Protein AF-A0A820LC88-F1 (afdb_monomer_lite)

Secondary structure (DSSP, 8-state):
-GGGGGS--SSHHHHHHHHHHHHHHHHHHHHHHHHHHHHHHTT-S--S-TTS-GGG-EEEETTEEEEE----TTTTGGGTTHHHHHHHHHHHHHHHHHHHHH--TT-----EEEEEETTEEEEEEEPPPP-

InterPro domains:
  IPR025697 CLU domain [PF13236] (1-130)
  IPR025697 CLU domain [PS51823] (1-131)
  IPR027523 CLU domain containing protein [PTHR12601] (1-130)

Radius of gyration: 16.77 Å; chains: 1; bounding box: 42×33×44 Å

Organism: NCBI:txid433720

Structure (mmCIF, N/CA/C/O backbone):
data_AF-A0A820LC88-F1
#
_entry.id   AF-A0A820LC88-F1
#
loop_
_atom_site.group_PDB
_atom_site.id
_atom_site.type_symbol
_atom_site.label_atom_id
_atom_site.label_alt_id
_atom_site.label_comp_id
_atom_site.label_asym_id
_atom_site.label_entity_id
_atom_site.label_seq_id
_atom_site.pdbx_PDB_ins_code
_atom_site.Cartn_x
_atom_site.Cartn_y
_atom_site.Cartn_z
_atom_site.occupancy
_atom_site.B_iso_or_equiv
_atom_site.auth_seq_id
_atom_site.auth_comp_id
_atom_site.auth_asym_id
_atom_site.auth_atom_id
_atom_site.pdbx_PDB_model_num
ATOM 1 N N . LEU A 1 1 ? -6.381 6.456 9.308 1.00 65.62 1 LEU A N 1
ATOM 2 C CA . LEU A 1 1 ? -6.094 5.066 9.740 1.00 65.62 1 LEU A CA 1
ATOM 3 C C . LEU A 1 1 ? -5.813 4.984 11.239 1.00 65.62 1 LEU A C 1
ATOM 5 O O . LEU A 1 1 ? -6.615 4.397 11.947 1.00 65.62 1 LEU A O 1
ATOM 9 N N . GLN A 1 2 ? -4.759 5.624 11.751 1.00 73.44 2 GLN A N 1
ATOM 10 C CA . GLN A 1 2 ? -4.336 5.439 13.150 1.00 73.44 2 GLN A CA 1
ATOM 11 C C . GLN A 1 2 ? -5.304 5.989 14.216 1.00 73.44 2 GLN A C 1
ATOM 13 O O . GLN A 1 2 ? -5.515 5.326 15.221 1.00 73.44 2 GLN A O 1
ATOM 18 N N . ILE A 1 3 ? -6.001 7.100 13.955 1.00 71.06 3 ILE A N 1
ATOM 19 C CA . ILE A 1 3 ? -6.968 7.705 14.903 1.00 71.06 3 ILE A CA 1
ATOM 20 C C . ILE A 1 3 ? -8.080 6.719 15.312 1.00 71.06 3 ILE A C 1
ATOM 22 O O . ILE A 1 3 ? -8.561 6.728 16.438 1.00 71.06 3 ILE A O 1
ATOM 26 N N . THR A 1 4 ? -8.471 5.801 14.420 1.00 76.75 4 THR A N 1
ATOM 27 C CA . THR A 1 4 ? -9.491 4.789 14.753 1.00 76.75 4 THR A CA 1
ATOM 28 C C . THR A 1 4 ? -9.015 3.753 15.775 1.00 76.75 4 THR A C 1
ATOM 30 O O . THR A 1 4 ? -9.849 3.148 16.446 1.00 76.75 4 THR A O 1
ATOM 33 N N . LYS A 1 5 ? -7.697 3.575 15.952 1.00 77.25 5 LYS A N 1
ATOM 34 C CA . LYS A 1 5 ? -7.154 2.720 17.015 1.00 77.25 5 LYS A CA 1
ATOM 35 C C . LYS A 1 5 ? -7.309 3.339 18.399 1.00 77.25 5 LYS A C 1
ATOM 37 O O . LYS A 1 5 ? -7.436 2.582 19.354 1.00 77.25 5 LYS A O 1
ATOM 42 N N . GLU A 1 6 ? -7.345 4.662 18.498 1.00 81.19 6 GLU A N 1
ATOM 43 C CA . GLU A 1 6 ? -7.466 5.391 19.767 1.00 81.19 6 GLU A CA 1
ATOM 44 C C . GLU A 1 6 ? -8.904 5.407 20.309 1.00 81.19 6 GLU A C 1
ATOM 46 O O . GLU A 1 6 ? -9.143 5.839 21.435 1.00 81.19 6 GLU A O 1
ATOM 51 N N . LEU A 1 7 ? -9.874 4.916 19.526 1.00 84.88 7 LEU A N 1
ATOM 52 C CA . LEU A 1 7 ? -11.255 4.789 19.978 1.00 84.88 7 LEU A CA 1
ATOM 53 C C . LEU A 1 7 ? -11.355 3.864 21.206 1.00 84.88 7 LEU A C 1
ATOM 55 O O . LEU A 1 7 ? -10.630 2.865 21.282 1.00 84.88 7 LEU A O 1
ATOM 59 N N . PRO A 1 8 ? -12.287 4.145 22.139 1.00 84.50 8 PRO A N 1
ATOM 60 C CA . PRO A 1 8 ? -12.509 3.307 23.310 1.00 84.50 8 PRO A CA 1
ATOM 61 C C . PRO A 1 8 ? -12.760 1.839 22.944 1.00 84.50 8 PRO A C 1
ATOM 63 O O . PRO A 1 8 ? -13.345 1.524 21.905 1.00 84.50 8 PRO A O 1
ATOM 66 N N . LYS A 1 9 ? -12.300 0.931 23.809 1.00 87.44 9 LYS A N 1
ATOM 67 C CA . LYS A 1 9 ? -12.388 -0.525 23.609 1.00 87.44 9 LYS A CA 1
ATOM 68 C C . LYS A 1 9 ? -12.761 -1.301 24.878 1.00 87.44 9 LYS A C 1
ATOM 70 O O . LYS A 1 9 ? -12.552 -2.511 24.927 1.00 87.44 9 LYS A O 1
ATOM 75 N N . LYS A 1 10 ? -13.284 -0.627 25.912 1.00 89.12 10 LYS A N 1
ATOM 76 C CA . LYS A 1 10 ? -13.543 -1.240 27.229 1.00 89.12 10 LYS A CA 1
ATOM 77 C C . LYS A 1 10 ? -14.848 -2.026 27.242 1.00 89.12 10 LYS A C 1
ATOM 79 O O . LYS A 1 10 ? -14.903 -3.110 27.815 1.00 89.12 10 LYS A O 1
ATOM 84 N N . SER A 1 11 ? -15.886 -1.492 26.605 1.00 94.00 11 SER A N 1
ATOM 85 C CA . SER A 1 11 ? -17.191 -2.145 26.509 1.00 94.00 11 SER A CA 1
ATOM 86 C C . SER A 1 11 ? -17.408 -2.801 25.139 1.00 94.00 11 SER A C 1
ATOM 88 O O . SER A 1 11 ? -16.792 -2.428 24.139 1.00 94.00 11 SER A O 1
ATOM 90 N N . LEU A 1 12 ? -18.296 -3.800 25.072 1.00 92.50 12 LEU A N 1
ATOM 91 C CA . LEU A 1 12 ? -18.672 -4.439 23.801 1.00 92.50 12 LEU A CA 1
ATOM 92 C C . LEU A 1 12 ? -19.222 -3.434 22.765 1.00 92.50 12 LEU A C 1
ATOM 94 O O . LEU A 1 12 ? -18.783 -3.493 21.615 1.00 92.50 12 LEU A O 1
ATOM 98 N N . PRO A 1 13 ? -20.116 -2.488 23.125 1.00 93.88 13 PRO A N 1
ATOM 99 C CA . PRO A 1 13 ? -20.592 -1.476 22.182 1.00 93.88 13 PRO A CA 1
ATOM 100 C C . PRO A 1 13 ? -19.472 -0.586 21.630 1.00 93.88 13 PRO A C 1
ATOM 102 O O . PRO A 1 13 ? -19.433 -0.326 20.428 1.00 93.88 13 PRO A O 1
ATOM 105 N N . GLU A 1 14 ? -18.534 -0.159 22.479 1.00 92.50 14 GLU A N 1
ATOM 106 C CA . GLU A 1 14 ? -17.370 0.631 22.059 1.00 92.50 14 GLU A CA 1
ATOM 107 C C . GLU A 1 14 ? -16.503 -0.131 21.054 1.00 92.50 14 GLU A C 1
ATOM 109 O O . GLU A 1 14 ? -16.161 0.404 19.999 1.00 92.50 14 GLU A O 1
ATOM 114 N N . ARG A 1 15 ? -16.212 -1.409 21.337 1.00 89.94 15 ARG A N 1
ATOM 115 C CA . ARG A 1 15 ? -15.446 -2.279 20.435 1.00 89.94 15 ARG A CA 1
ATOM 116 C C . ARG A 1 15 ? -16.119 -2.427 19.073 1.00 89.94 15 ARG A C 1
ATOM 118 O O . ARG A 1 15 ? -15.443 -2.311 18.058 1.00 89.94 15 ARG A O 1
ATOM 125 N N . LEU A 1 16 ? -17.440 -2.605 19.038 1.00 92.62 16 LEU A N 1
ATOM 126 C CA . LEU A 1 16 ? -18.199 -2.708 17.789 1.00 92.62 16 LEU A CA 1
ATOM 127 C C . LEU A 1 16 ? -18.101 -1.423 16.949 1.00 92.62 16 LEU A C 1
ATOM 129 O O . LEU A 1 16 ? -17.899 -1.476 15.735 1.00 92.62 16 LEU A O 1
ATOM 133 N N . ILE A 1 17 ? -18.250 -0.257 17.586 1.00 92.31 17 ILE A N 1
ATOM 134 C CA . ILE A 1 17 ? -18.130 1.046 16.913 1.00 92.31 17 ILE A CA 1
ATOM 135 C C . ILE A 1 17 ? -16.713 1.219 16.364 1.00 92.31 17 ILE A C 1
ATOM 137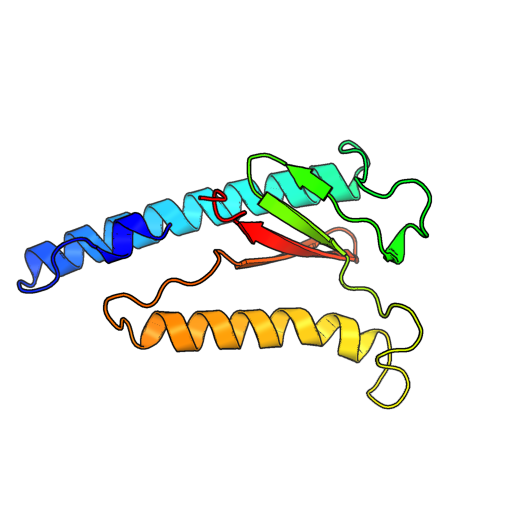 O O . ILE A 1 17 ? -16.536 1.599 15.204 1.00 92.31 17 ILE A O 1
ATOM 141 N N . ARG A 1 18 ? -15.711 0.892 17.182 1.00 90.69 18 ARG A N 1
ATOM 142 C CA . ARG A 1 18 ? -14.297 0.940 16.825 1.00 90.69 18 ARG A CA 1
ATOM 143 C C . ARG A 1 18 ? -13.976 0.035 15.634 1.00 90.69 18 ARG A C 1
ATOM 145 O O . ARG A 1 18 ? -13.361 0.502 14.680 1.00 90.69 18 ARG A O 1
ATOM 152 N N . GLU A 1 19 ? -14.433 -1.214 15.637 1.00 89.50 19 GLU A N 1
ATOM 153 C CA . GLU A 1 19 ? -14.228 -2.161 14.532 1.00 89.50 19 GLU A CA 1
ATOM 154 C C . GLU A 1 19 ? -14.876 -1.677 13.228 1.00 89.50 19 GLU A C 1
ATOM 156 O O . GLU A 1 19 ? -14.239 -1.706 12.175 1.00 89.50 19 GLU A O 1
ATOM 161 N N . ARG A 1 20 ? -16.104 -1.143 13.285 1.00 91.94 20 ARG A N 1
ATOM 162 C CA . ARG A 1 20 ? -16.775 -0.556 12.109 1.00 91.94 20 ARG A CA 1
ATOM 163 C C . ARG A 1 20 ? -16.019 0.649 11.555 1.00 91.94 20 ARG A C 1
ATOM 165 O O . ARG A 1 20 ? -15.864 0.769 10.339 1.00 91.94 20 ARG A O 1
ATOM 172 N N . ALA A 1 21 ? -15.547 1.534 12.433 1.00 90.75 21 ALA A N 1
ATOM 173 C CA . ALA A 1 21 ? -14.762 2.699 12.040 1.00 90.75 21 ALA A CA 1
ATOM 174 C C . ALA A 1 21 ? -13.429 2.282 11.401 1.00 90.75 21 ALA A C 1
ATOM 176 O O . ALA A 1 21 ? -13.081 2.788 10.332 1.00 90.75 21 ALA A O 1
ATOM 177 N N . MET A 1 22 ? -12.721 1.321 12.004 1.00 88.38 22 MET A N 1
ATOM 178 C CA . MET A 1 22 ? -11.499 0.755 11.434 1.00 88.38 22 MET A CA 1
ATOM 179 C C . MET A 1 22 ? -11.760 0.154 10.055 1.00 88.38 22 MET A C 1
ATOM 181 O O . MET A 1 22 ? -11.062 0.511 9.108 1.00 88.38 22 MET A O 1
ATOM 185 N N . PHE A 1 23 ? -12.773 -0.705 9.920 1.00 89.94 23 PHE A N 1
ATOM 186 C CA . PHE A 1 23 ? -13.111 -1.347 8.652 1.00 89.94 23 PHE A CA 1
ATOM 187 C C . PHE A 1 23 ? -13.385 -0.321 7.549 1.00 89.94 23 PHE A C 1
ATOM 189 O O . PHE A 1 23 ? -12.792 -0.402 6.474 1.00 89.94 23 PHE A O 1
ATOM 196 N N . LYS A 1 24 ? -14.220 0.687 7.833 1.00 92.44 24 LYS A N 1
ATOM 197 C CA . LYS A 1 24 ? -14.540 1.748 6.872 1.00 92.44 24 LYS A CA 1
ATOM 198 C C . LYS A 1 24 ? -13.282 2.476 6.400 1.00 92.44 24 LYS A C 1
ATOM 200 O O . LYS A 1 24 ? -13.041 2.569 5.203 1.00 92.44 24 LYS A O 1
ATOM 205 N N . VAL A 1 25 ? -12.445 2.930 7.334 1.00 89.94 25 VAL A N 1
ATOM 206 C CA . VAL A 1 25 ? -11.230 3.687 6.999 1.00 89.94 25 VAL A CA 1
ATOM 207 C C . VAL A 1 25 ? -10.222 2.835 6.220 1.00 89.94 25 VAL A C 1
ATOM 209 O O . VAL A 1 25 ? -9.570 3.353 5.316 1.00 89.94 25 VAL A O 1
ATOM 212 N N . HIS A 1 26 ? -10.093 1.541 6.528 1.00 89.62 26 HIS A N 1
ATOM 213 C CA . HIS A 1 26 ? -9.241 0.635 5.751 1.00 89.62 26 HIS A CA 1
ATOM 214 C C . HIS A 1 26 ? -9.798 0.403 4.344 1.00 89.62 26 HIS A C 1
ATOM 216 O O . HIS A 1 26 ? -9.036 0.449 3.384 1.00 89.62 26 HIS A O 1
ATOM 222 N N . SER A 1 27 ? -11.111 0.215 4.202 1.00 91.88 27 SER A N 1
ATOM 223 C CA . SER A 1 27 ? -11.768 0.057 2.899 1.00 91.88 27 SER A CA 1
ATOM 224 C C . SER A 1 27 ? -11.589 1.295 2.013 1.00 91.88 27 SER A C 1
ATOM 226 O O . SER A 1 27 ? -11.237 1.176 0.836 1.00 91.88 27 SER A O 1
ATOM 228 N N . ASP A 1 28 ? -11.777 2.488 2.582 1.00 92.69 28 ASP A N 1
ATOM 229 C CA . ASP A 1 28 ? -11.576 3.759 1.880 1.00 92.69 28 ASP A CA 1
ATOM 230 C C . ASP A 1 28 ? -10.109 3.923 1.455 1.00 92.69 28 ASP A C 1
ATOM 232 O O . ASP A 1 28 ? -9.820 4.318 0.322 1.00 92.69 28 ASP A O 1
ATOM 236 N N . PHE A 1 29 ? -9.176 3.557 2.341 1.00 92.25 29 PHE A N 1
ATOM 237 C CA . PHE A 1 29 ? -7.744 3.595 2.060 1.00 92.25 29 PHE A CA 1
ATOM 238 C C . PHE A 1 29 ? -7.343 2.640 0.932 1.00 92.25 29 PHE A C 1
ATOM 240 O O . PHE A 1 29 ? -6.670 3.062 -0.003 1.00 92.25 29 PHE A O 1
ATOM 247 N N . VAL A 1 30 ? -7.804 1.386 0.962 1.00 94.38 30 VAL A N 1
ATOM 248 C CA . VAL A 1 30 ? -7.551 0.408 -0.109 1.00 94.38 30 VAL A CA 1
ATOM 249 C C . VAL A 1 30 ? -8.117 0.908 -1.440 1.00 94.38 30 VAL A C 1
ATOM 251 O O . VAL A 1 30 ? -7.432 0.870 -2.459 1.00 94.38 30 VAL A O 1
ATOM 254 N N . SER A 1 31 ? -9.330 1.463 -1.434 1.00 95.75 31 SER A N 1
ATOM 255 C CA . SER A 1 31 ? -9.965 2.012 -2.641 1.00 95.75 31 SER A CA 1
ATOM 256 C C . SER A 1 31 ? -9.216 3.226 -3.207 1.00 95.75 31 SER A C 1
ATOM 258 O O . SER A 1 31 ? -9.195 3.450 -4.420 1.00 95.75 31 SER A O 1
ATOM 260 N N . ALA A 1 32 ? -8.607 4.048 -2.350 1.00 95.25 32 ALA A N 1
ATOM 261 C CA . ALA A 1 32 ? -7.718 5.124 -2.780 1.00 95.25 32 ALA A CA 1
ATOM 262 C C . ALA A 1 32 ? -6.392 4.574 -3.329 1.00 95.25 32 ALA A C 1
ATOM 264 O O . ALA A 1 32 ? -5.969 4.997 -4.402 1.00 95.25 32 ALA A O 1
ATOM 265 N N . ALA A 1 33 ? -5.776 3.604 -2.651 1.00 95.81 33 ALA A N 1
ATOM 266 C CA . ALA A 1 33 ? -4.524 2.980 -3.072 1.00 95.81 33 ALA A CA 1
ATOM 267 C C . ALA A 1 33 ? -4.638 2.305 -4.447 1.00 95.81 33 ALA A C 1
ATOM 269 O O . ALA A 1 33 ? -3.744 2.468 -5.271 1.00 95.81 33 ALA A O 1
ATOM 270 N N . ILE A 1 34 ? -5.752 1.623 -4.738 1.00 96.56 34 ILE A N 1
ATOM 271 C CA . ILE A 1 34 ? -6.002 1.014 -6.056 1.00 96.56 34 ILE A CA 1
ATOM 272 C C . ILE A 1 34 ? -6.025 2.082 -7.156 1.00 96.56 34 ILE A C 1
ATOM 274 O O . ILE A 1 34 ? -5.349 1.928 -8.170 1.00 96.56 34 ILE A O 1
ATOM 278 N N . ARG A 1 35 ? -6.742 3.193 -6.944 1.00 96.56 35 ARG A N 1
ATOM 279 C CA . ARG A 1 35 ? -6.797 4.302 -7.913 1.00 96.56 35 ARG A CA 1
ATOM 280 C C . ARG A 1 35 ? -5.433 4.958 -8.118 1.00 96.56 35 ARG A C 1
ATOM 282 O O . ARG A 1 35 ? -5.062 5.249 -9.251 1.00 96.56 35 ARG A O 1
ATOM 289 N N . GLY A 1 36 ? -4.684 5.157 -7.034 1.00 95.81 36 GLY A N 1
ATOM 290 C CA . GLY A 1 36 ? -3.316 5.669 -7.097 1.00 95.81 36 GLY A CA 1
ATOM 291 C C . GLY A 1 36 ? -2.387 4.733 -7.869 1.00 95.81 36 GLY A C 1
ATOM 292 O O . GLY A 1 36 ? -1.674 5.186 -8.755 1.00 95.81 36 GLY A O 1
ATOM 293 N N . CYS A 1 37 ? -2.465 3.425 -7.608 1.00 96.12 37 CYS A N 1
ATOM 294 C CA . CYS A 1 37 ? -1.720 2.400 -8.338 1.00 96.12 37 CYS A CA 1
ATOM 295 C C . CYS A 1 37 ? -2.019 2.456 -9.841 1.00 96.12 37 CYS A C 1
ATOM 297 O O . CYS A 1 37 ? -1.095 2.581 -10.636 1.00 96.12 37 CYS A O 1
ATOM 299 N N . GLN A 1 38 ? -3.295 2.455 -10.235 1.00 96.38 38 GLN A N 1
ATOM 300 C CA . GLN A 1 38 ? -3.683 2.561 -11.645 1.00 96.38 38 GLN A CA 1
ATOM 301 C C . GLN A 1 38 ? -3.099 3.818 -12.298 1.00 96.38 38 GLN A C 1
ATOM 303 O O . GLN A 1 38 ? -2.486 3.737 -13.356 1.00 96.38 38 GLN A O 1
ATOM 308 N N . ALA A 1 39 ? -3.210 4.970 -11.634 1.00 95.69 39 ALA A N 1
ATOM 309 C CA . ALA A 1 39 ? -2.681 6.225 -12.150 1.00 95.69 39 ALA A CA 1
ATOM 310 C C . ALA A 1 39 ? -1.143 6.239 -12.266 1.00 95.69 39 ALA A C 1
ATOM 312 O O . ALA A 1 39 ? -0.625 6.796 -13.231 1.00 95.69 39 ALA A O 1
ATOM 313 N N . VAL A 1 40 ? -0.421 5.609 -11.333 1.00 94.38 40 VAL A N 1
ATOM 314 C CA . VAL A 1 40 ? 1.039 5.427 -11.410 1.00 94.38 40 VAL A CA 1
ATOM 315 C C . VAL A 1 40 ? 1.409 4.537 -12.596 1.00 94.38 40 VAL A C 1
ATOM 317 O O . VAL A 1 40 ? 2.213 4.933 -13.435 1.00 94.38 40 VAL A O 1
ATOM 320 N N . VAL A 1 41 ? 0.799 3.353 -12.692 1.00 93.38 41 VAL A N 1
ATOM 321 C CA . VAL A 1 41 ? 1.113 2.360 -13.729 1.00 93.38 41 VAL A CA 1
ATOM 322 C C . VAL A 1 41 ? 0.762 2.858 -15.129 1.00 93.38 41 VAL A C 1
ATOM 324 O O . VAL A 1 41 ? 1.517 2.627 -16.069 1.00 93.38 41 VAL A O 1
ATOM 327 N N . ASP A 1 42 ? -0.358 3.563 -15.276 1.00 94.31 42 ASP A N 1
ATOM 328 C CA . ASP A 1 42 ? -0.790 4.117 -16.560 1.00 94.31 42 ASP A CA 1
ATOM 329 C C . ASP A 1 42 ? -0.025 5.408 -16.936 1.00 94.31 42 ASP A C 1
ATOM 331 O O . ASP A 1 42 ? -0.291 5.994 -17.983 1.00 94.31 42 ASP A O 1
ATOM 335 N N . GLY A 1 43 ? 0.939 5.851 -16.115 1.00 92.12 43 GLY A N 1
ATOM 336 C CA . GLY A 1 43 ? 1.816 6.992 -16.408 1.00 92.12 43 GLY A CA 1
ATOM 337 C C . GLY A 1 43 ? 1.180 8.367 -16.188 1.00 92.12 43 GLY A C 1
ATOM 338 O O . GLY A 1 43 ? 1.718 9.376 -16.637 1.00 92.12 43 GLY A O 1
ATOM 339 N N . ASN A 1 44 ? 0.049 8.431 -15.480 1.00 94.25 44 ASN A N 1
ATOM 340 C CA . ASN A 1 44 ? -0.664 9.678 -15.181 1.00 94.25 44 ASN A CA 1
ATOM 341 C C . ASN A 1 44 ? -0.047 10.462 -14.010 1.00 94.25 44 ASN A C 1
ATOM 343 O O . ASN A 1 44 ? -0.454 11.592 -13.739 1.00 94.25 44 ASN A O 1
ATOM 347 N N . ILE A 1 45 ? 0.902 9.862 -13.285 1.00 93.81 45 ILE A N 1
ATOM 348 C CA . ILE A 1 45 ? 1.583 10.465 -12.137 1.00 93.81 45 ILE A CA 1
ATOM 349 C C . ILE A 1 45 ? 3.082 10.457 -12.412 1.00 93.81 45 ILE A C 1
ATOM 351 O O . ILE A 1 45 ? 3.670 9.418 -12.700 1.00 93.81 45 ILE A O 1
ATOM 355 N N . MET A 1 46 ? 3.701 11.630 -12.302 1.00 93.00 46 MET A N 1
ATOM 356 C CA . MET A 1 46 ? 5.136 11.786 -12.502 1.00 93.00 46 MET A CA 1
ATOM 357 C C . MET A 1 46 ? 5.913 11.226 -11.306 1.00 93.00 46 MET A C 1
ATOM 359 O O . MET A 1 46 ? 5.551 11.466 -10.151 1.00 93.00 46 MET A O 1
ATOM 363 N N . ALA A 1 47 ? 6.990 10.496 -11.593 1.00 93.56 47 ALA A N 1
ATOM 364 C CA . ALA A 1 47 ? 7.912 10.023 -10.571 1.00 93.56 47 ALA A CA 1
ATOM 365 C C . ALA A 1 47 ? 8.614 11.200 -9.881 1.00 93.56 47 ALA A C 1
ATOM 367 O O . ALA A 1 47 ? 8.881 12.235 -10.491 1.00 93.56 47 ALA A O 1
ATOM 368 N N . ILE A 1 48 ? 8.953 11.021 -8.609 1.00 93.00 48 ILE A N 1
ATOM 369 C CA . ILE A 1 48 ? 9.719 11.994 -7.815 1.00 93.00 48 ILE A CA 1
ATOM 370 C C . ILE A 1 48 ? 11.192 11.980 -8.225 1.00 93.00 48 ILE A C 1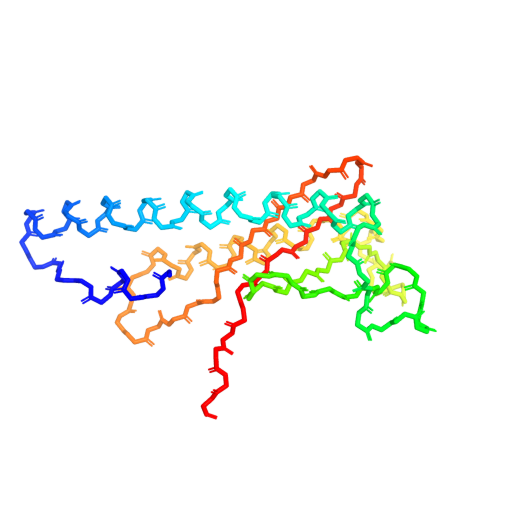
ATOM 372 O O . ILE A 1 48 ? 11.867 13.005 -8.186 1.00 93.00 48 ILE A O 1
ATOM 376 N N . ASN A 1 49 ? 11.670 10.817 -8.660 1.00 91.38 49 ASN A N 1
ATOM 377 C CA . ASN A 1 49 ? 13.015 10.546 -9.147 1.00 91.38 49 ASN A CA 1
ATOM 378 C C . ASN A 1 49 ? 13.008 10.215 -10.657 1.00 91.38 49 ASN A C 1
ATOM 380 O O . ASN A 1 49 ? 13.430 9.128 -11.050 1.00 91.38 49 ASN A O 1
ATOM 384 N N . PRO A 1 50 ? 12.564 11.131 -11.543 1.00 90.44 50 PRO A N 1
ATOM 385 C CA . PRO A 1 50 ? 12.421 10.837 -12.972 1.00 90.44 50 PRO A CA 1
ATOM 386 C C . PRO A 1 50 ? 13.759 10.583 -13.685 1.00 90.44 50 PRO A C 1
ATOM 388 O O . PRO A 1 50 ? 13.767 10.010 -14.769 1.00 90.44 50 PRO A O 1
ATOM 391 N N . GLY A 1 51 ? 14.881 11.015 -13.098 1.00 89.44 51 GLY A N 1
ATOM 392 C CA . GLY A 1 51 ? 16.226 10.798 -13.641 1.00 89.44 51 GLY A CA 1
ATOM 393 C C . GLY A 1 51 ? 16.800 9.401 -13.389 1.00 89.44 51 GLY A C 1
ATOM 394 O O . GLY A 1 51 ? 17.869 9.094 -13.909 1.00 89.44 51 GLY A O 1
ATOM 395 N N . GLU A 1 52 ? 16.129 8.570 -12.591 1.00 88.06 52 GLU A N 1
ATOM 396 C CA . GLU A 1 52 ? 16.552 7.195 -12.323 1.00 88.06 52 GLU A CA 1
ATOM 397 C C . GLU A 1 52 ? 15.860 6.195 -13.265 1.00 88.06 52 GLU A C 1
ATOM 399 O O . GLU A 1 52 ? 14.973 6.554 -14.043 1.00 88.06 52 GLU A O 1
ATOM 404 N N . GLU A 1 53 ? 16.260 4.922 -13.217 1.00 85.50 53 GLU A N 1
ATOM 405 C CA . GLU A 1 53 ? 15.602 3.867 -13.993 1.00 85.50 53 GLU A CA 1
ATOM 406 C C . GLU A 1 53 ? 14.134 3.699 -13.583 1.00 85.50 53 GLU A C 1
ATOM 408 O O . GLU A 1 53 ? 13.794 3.737 -12.402 1.00 85.50 53 GLU A O 1
ATOM 413 N N . SER A 1 54 ? 13.254 3.400 -14.542 1.00 83.94 54 SER A N 1
ATOM 414 C CA . SER A 1 54 ? 11.817 3.243 -14.270 1.00 83.94 54 SER A CA 1
ATOM 415 C C . SER A 1 54 ? 11.496 2.193 -13.203 1.00 83.94 54 SER A C 1
ATOM 417 O O . SER A 1 54 ? 10.489 2.306 -12.514 1.00 83.94 54 SER A O 1
ATOM 419 N N . LYS A 1 55 ? 12.365 1.191 -13.019 1.00 82.25 55 LYS A N 1
ATOM 420 C CA . LYS A 1 55 ? 12.207 0.146 -11.995 1.00 82.25 55 LYS A CA 1
ATOM 421 C C . LYS A 1 55 ? 12.336 0.666 -10.561 1.00 82.25 55 LYS A C 1
ATOM 423 O O . LYS A 1 55 ? 11.808 0.033 -9.654 1.00 82.25 55 LYS A O 1
ATOM 428 N N . VAL A 1 56 ? 13.023 1.792 -10.358 1.00 85.44 56 VAL A N 1
ATOM 429 C CA . VAL A 1 56 ? 13.230 2.418 -9.041 1.00 85.44 56 VAL A CA 1
ATOM 430 C C . VAL A 1 56 ? 12.372 3.657 -8.833 1.00 85.44 56 VAL A C 1
ATOM 432 O O . VAL A 1 56 ? 12.520 4.350 -7.827 1.00 85.44 56 VAL A O 1
ATOM 435 N N . HIS A 1 57 ? 11.477 3.964 -9.773 1.00 91.81 57 HIS A N 1
ATOM 436 C CA . HIS A 1 57 ? 10.638 5.147 -9.663 1.00 91.81 57 HIS A CA 1
ATOM 437 C C . HIS A 1 57 ? 9.724 5.080 -8.439 1.00 91.81 57 HIS A C 1
ATOM 439 O O . HIS A 1 57 ? 9.102 4.063 -8.122 1.00 91.81 57 HIS A O 1
ATOM 445 N N . MET A 1 58 ? 9.661 6.215 -7.756 1.00 93.12 58 MET A N 1
ATOM 446 C CA . MET A 1 58 ? 8.876 6.462 -6.560 1.00 93.12 58 MET A CA 1
ATOM 447 C C . MET A 1 58 ? 7.847 7.550 -6.860 1.00 93.12 58 MET A C 1
ATOM 449 O O . MET A 1 58 ? 8.150 8.526 -7.550 1.00 93.12 58 MET A O 1
ATOM 453 N N . TYR A 1 59 ? 6.642 7.422 -6.309 1.00 94.69 59 TYR A N 1
ATOM 454 C CA . TYR A 1 59 ? 5.541 8.346 -6.587 1.00 94.69 59 TYR A CA 1
ATOM 455 C C . TYR A 1 59 ? 4.846 8.770 -5.297 1.00 94.69 59 TYR A C 1
ATOM 457 O O . TYR A 1 59 ? 4.784 8.012 -4.330 1.00 94.69 59 TYR A O 1
ATOM 465 N N . ILE A 1 60 ? 4.279 9.977 -5.288 1.00 94.06 60 ILE A N 1
ATOM 466 C CA . ILE A 1 60 ? 3.403 10.447 -4.213 1.00 94.06 60 ILE A CA 1
ATOM 467 C C . ILE A 1 60 ? 2.068 10.861 -4.814 1.00 94.06 60 ILE A C 1
ATOM 469 O O . ILE A 1 60 ? 2.015 11.640 -5.764 1.00 94.06 60 ILE A O 1
ATOM 473 N N . TRP A 1 61 ? 0.979 10.367 -4.231 1.00 93.44 61 TRP A N 1
ATOM 474 C CA . TRP A 1 61 ? -0.371 10.746 -4.624 1.00 93.44 61 TRP A CA 1
ATOM 475 C C . TRP A 1 61 ? -1.343 10.614 -3.458 1.00 93.44 61 TRP A C 1
ATOM 477 O O . TRP A 1 61 ? -1.367 9.593 -2.775 1.00 93.44 61 TRP A O 1
ATOM 487 N N . ASN A 1 62 ? -2.150 11.653 -3.227 1.00 89.69 62 ASN A N 1
ATOM 488 C CA . ASN A 1 62 ? -3.160 11.694 -2.165 1.00 89.69 62 ASN A CA 1
ATOM 489 C C . ASN A 1 62 ? -2.621 11.250 -0.783 1.00 89.69 62 ASN A C 1
ATOM 491 O O . ASN A 1 62 ? -3.198 10.389 -0.119 1.00 89.69 62 ASN A O 1
ATOM 495 N N . ASN A 1 63 ? -1.475 11.812 -0.379 1.00 88.25 63 ASN A N 1
ATOM 496 C CA . ASN A 1 63 ? -0.748 11.502 0.865 1.00 88.25 63 ASN A CA 1
ATOM 497 C C . ASN A 1 63 ? -0.309 10.033 1.015 1.00 88.25 63 ASN A C 1
ATOM 499 O O . ASN A 1 63 ? -0.051 9.558 2.126 1.00 88.25 63 ASN A O 1
ATOM 503 N N . MET A 1 64 ? -0.206 9.315 -0.101 1.00 93.81 64 MET A N 1
ATOM 504 C CA . MET A 1 64 ? 0.371 7.981 -0.164 1.00 93.81 64 MET A CA 1
ATOM 505 C C . MET A 1 64 ? 1.653 8.008 -0.979 1.00 93.81 64 MET A C 1
ATOM 507 O O . MET A 1 64 ? 1.752 8.699 -1.990 1.00 93.81 64 MET A O 1
ATOM 511 N N . PHE A 1 65 ? 2.613 7.229 -0.517 1.00 94.25 65 PHE A N 1
ATOM 512 C CA . PHE A 1 65 ? 3.852 6.906 -1.184 1.00 94.25 65 PHE A CA 1
ATOM 513 C C . PHE A 1 65 ? 3.682 5.596 -1.966 1.00 94.25 65 PHE A C 1
ATOM 515 O O . PHE A 1 65 ? 3.111 4.648 -1.428 1.00 94.25 65 PHE A O 1
ATOM 522 N N . PHE A 1 66 ? 4.171 5.532 -3.204 1.00 94.94 66 PHE A N 1
ATOM 523 C CA . PHE A 1 66 ? 4.100 4.351 -4.065 1.00 94.94 66 PHE A CA 1
ATOM 524 C C . PHE A 1 66 ? 5.483 3.954 -4.578 1.00 94.94 66 PHE A C 1
ATOM 526 O O . PHE A 1 66 ? 6.252 4.810 -5.020 1.00 94.94 66 PHE A O 1
ATOM 533 N N . SER A 1 67 ? 5.757 2.651 -4.591 1.00 92.50 67 SER A N 1
ATOM 534 C CA . SER A 1 67 ? 6.948 2.057 -5.207 1.00 92.50 67 SER A CA 1
ATOM 535 C C . SER A 1 67 ? 6.602 0.792 -5.988 1.00 92.50 67 SER A C 1
ATOM 537 O O . SER A 1 67 ? 5.635 0.089 -5.678 1.00 92.50 67 SER A O 1
ATOM 539 N N . LEU A 1 68 ? 7.398 0.507 -7.017 1.00 87.44 68 LEU A N 1
ATOM 540 C CA . LEU A 1 68 ? 7.255 -0.683 -7.850 1.00 87.44 68 LEU A CA 1
ATOM 541 C C . LEU A 1 68 ? 8.060 -1.850 -7.252 1.00 87.44 68 LEU A C 1
ATOM 543 O O . LEU A 1 68 ? 9.190 -1.673 -6.804 1.00 87.44 68 LEU A O 1
ATOM 547 N N . GLY A 1 69 ? 7.476 -3.047 -7.234 1.00 76.62 69 GLY A N 1
ATOM 548 C CA . GLY A 1 69 ? 8.061 -4.264 -6.664 1.00 76.62 69 GLY A CA 1
ATOM 549 C C . GLY A 1 69 ? 8.990 -5.000 -7.630 1.00 76.62 69 GLY A C 1
ATOM 550 O O . GLY A 1 69 ? 8.738 -6.164 -7.932 1.00 76.62 69 GLY A O 1
ATOM 551 N N . PHE A 1 70 ? 10.019 -4.323 -8.142 1.00 74.50 70 PHE A N 1
ATOM 552 C CA . PHE A 1 70 ? 11.052 -4.931 -8.990 1.00 74.50 70 PHE A CA 1
ATOM 553 C C . PHE A 1 70 ? 12.310 -5.277 -8.185 1.00 74.50 70 PHE A C 1
ATOM 555 O O . PHE A 1 70 ? 12.607 -4.610 -7.193 1.00 74.50 70 PHE A O 1
ATOM 562 N N . ASP A 1 71 ? 13.073 -6.290 -8.619 1.00 64.19 71 ASP A N 1
ATOM 563 C CA . ASP A 1 71 ? 14.418 -6.515 -8.082 1.00 64.19 71 ASP A CA 1
ATOM 564 C C . ASP A 1 71 ? 15.351 -5.428 -8.619 1.00 64.19 71 ASP A C 1
ATOM 566 O O . ASP A 1 71 ? 15.648 -5.332 -9.814 1.00 64.19 71 ASP A O 1
ATOM 570 N N . VAL A 1 72 ? 15.770 -4.550 -7.721 1.00 63.47 72 VAL A N 1
ATOM 571 C CA . VAL A 1 72 ? 16.612 -3.406 -8.034 1.00 63.47 72 VAL A CA 1
ATOM 572 C C . VAL A 1 72 ? 18.036 -3.749 -7.618 1.00 63.47 72 VAL A C 1
ATOM 574 O O . VAL A 1 72 ? 18.269 -4.130 -6.475 1.00 63.47 72 VAL A O 1
ATOM 577 N N . LYS A 1 73 ? 19.006 -3.546 -8.520 1.00 62.06 73 LYS A N 1
ATOM 578 C CA . LYS A 1 73 ? 20.448 -3.753 -8.262 1.00 62.06 73 LYS A CA 1
ATOM 579 C C . LYS A 1 73 ? 20.826 -5.185 -7.846 1.00 62.06 73 LYS A C 1
ATOM 581 O O . LYS A 1 73 ? 21.755 -5.353 -7.063 1.00 62.06 73 LYS A O 1
ATOM 586 N N . GLU A 1 74 ? 20.134 -6.199 -8.374 1.00 65.94 74 GLU A N 1
ATOM 587 C CA . GLU A 1 74 ? 20.408 -7.616 -8.068 1.00 65.94 74 GLU A CA 1
ATOM 588 C C . GLU A 1 74 ? 20.320 -7.940 -6.562 1.00 65.94 74 GLU A C 1
ATOM 590 O O . GLU A 1 74 ? 20.941 -8.892 -6.088 1.00 65.94 74 GLU A O 1
ATOM 595 N N . HIS A 1 75 ? 19.552 -7.157 -5.795 1.00 65.12 75 HIS A N 1
ATOM 596 C CA . HIS A 1 75 ? 19.475 -7.285 -4.339 1.00 65.12 75 HIS A CA 1
ATOM 597 C C . HIS A 1 75 ? 18.949 -8.658 -3.913 1.00 65.12 75 HIS A C 1
ATOM 599 O O . HIS A 1 75 ? 19.344 -9.185 -2.874 1.00 65.12 75 HIS A O 1
ATOM 605 N N . TYR A 1 76 ? 18.094 -9.259 -4.743 1.00 64.75 76 TYR A N 1
ATOM 606 C CA . TYR A 1 76 ? 17.551 -10.589 -4.519 1.00 64.75 76 TYR A CA 1
ATOM 607 C C . TYR A 1 76 ? 18.175 -11.671 -5.403 1.00 64.75 76 TYR A C 1
ATOM 609 O O . TYR A 1 76 ? 17.680 -12.797 -5.394 1.00 64.75 76 TYR A O 1
ATOM 617 N N . LYS A 1 77 ? 19.260 -11.402 -6.139 1.00 74.69 77 LYS A N 1
ATOM 618 C CA . LYS A 1 77 ? 19.839 -12.357 -7.104 1.00 74.69 77 LYS A CA 1
ATOM 619 C C . LYS A 1 77 ? 20.170 -13.718 -6.495 1.00 74.69 77 LYS A C 1
ATOM 621 O O . LYS A 1 77 ? 19.787 -14.738 -7.063 1.00 74.69 77 LYS A O 1
ATOM 626 N N . ASP A 1 78 ? 20.762 -13.733 -5.305 1.00 78.81 78 ASP A N 1
ATOM 627 C CA . ASP A 1 78 ? 21.087 -14.971 -4.580 1.00 78.81 78 ASP A CA 1
ATOM 628 C C . ASP A 1 78 ? 19.870 -15.600 -3.868 1.00 78.81 78 ASP A C 1
ATOM 630 O O . ASP A 1 78 ? 19.943 -16.716 -3.356 1.00 78.81 78 ASP A O 1
ATOM 634 N N . PHE A 1 79 ? 18.731 -14.902 -3.855 1.00 72.75 79 PHE A N 1
ATOM 635 C CA . PHE A 1 79 ? 17.499 -15.277 -3.155 1.00 72.75 79 PHE A CA 1
ATOM 636 C C . PHE A 1 79 ? 16.314 -15.570 -4.094 1.00 72.75 79 PHE A C 1
ATOM 638 O O . PHE A 1 79 ? 15.211 -15.817 -3.611 1.00 72.75 79 PHE A O 1
ATOM 645 N N . GLY A 1 80 ? 16.517 -15.571 -5.418 1.00 75.44 80 GLY A N 1
ATOM 646 C CA . GLY A 1 80 ? 15.475 -15.859 -6.418 1.00 75.44 80 GLY A CA 1
ATOM 647 C C . GLY A 1 80 ? 15.056 -14.678 -7.308 1.00 75.44 80 GLY A C 1
ATOM 648 O O . GLY A 1 80 ? 14.069 -14.789 -8.036 1.00 75.44 80 GLY A O 1
ATOM 649 N N . GLY A 1 81 ? 15.788 -13.564 -7.265 1.00 78.81 81 GLY A N 1
ATOM 650 C CA . GLY A 1 81 ? 15.643 -12.403 -8.147 1.00 78.81 81 GLY A CA 1
ATOM 651 C C . GLY A 1 81 ? 14.255 -11.765 -8.090 1.00 78.81 81 GLY A C 1
ATOM 652 O O . GLY A 1 81 ? 13.696 -11.543 -7.013 1.00 78.81 81 GLY A O 1
ATOM 653 N N . ASP A 1 82 ? 13.655 -11.542 -9.260 1.00 73.81 82 ASP A N 1
ATOM 654 C CA . ASP A 1 82 ? 12.322 -10.941 -9.404 1.00 73.81 82 ASP A CA 1
ATOM 655 C C . ASP A 1 82 ? 11.222 -11.690 -8.631 1.00 73.81 82 ASP A C 1
ATOM 657 O O . ASP A 1 82 ? 10.297 -11.062 -8.119 1.00 73.81 82 ASP A O 1
ATOM 661 N N . ALA A 1 83 ? 11.312 -13.018 -8.484 1.00 77.06 83 ALA A N 1
ATOM 662 C CA . ALA A 1 83 ? 10.322 -13.779 -7.717 1.00 77.06 83 ALA A CA 1
ATOM 663 C C . ALA A 1 83 ? 10.377 -13.441 -6.216 1.00 77.06 83 ALA A C 1
ATOM 665 O O . ALA A 1 83 ? 9.339 -13.326 -5.557 1.00 77.06 83 ALA A O 1
ATOM 666 N N . ALA A 1 84 ? 11.584 -13.241 -5.683 1.00 78.38 84 ALA A N 1
ATOM 667 C CA . ALA A 1 84 ? 11.793 -12.831 -4.301 1.00 78.38 84 ALA A CA 1
ATOM 668 C C . ALA A 1 84 ? 11.444 -11.352 -4.088 1.00 78.38 84 ALA A C 1
ATOM 670 O O . ALA A 1 84 ? 10.753 -11.035 -3.119 1.00 78.38 84 ALA A O 1
ATOM 671 N N . ALA A 1 85 ? 11.807 -10.470 -5.024 1.00 79.06 85 ALA A N 1
ATOM 672 C CA . ALA A 1 85 ? 11.397 -9.065 -4.999 1.00 79.06 85 ALA A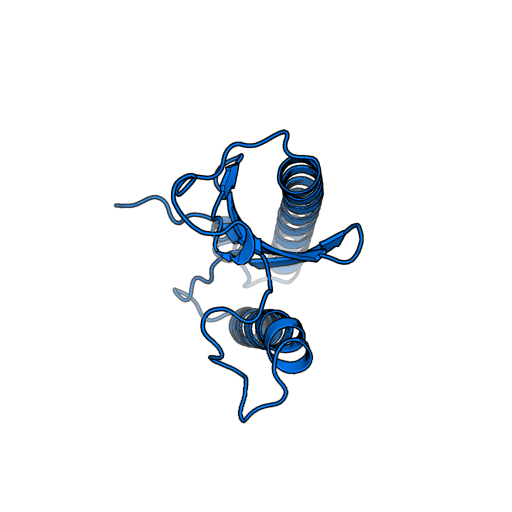 CA 1
ATOM 673 C C . ALA A 1 85 ? 9.872 -8.904 -5.067 1.00 79.06 85 ALA A C 1
ATOM 675 O O . ALA A 1 85 ? 9.295 -8.063 -4.381 1.00 79.06 85 ALA A O 1
ATOM 676 N N . HIS A 1 86 ? 9.195 -9.766 -5.825 1.00 81.94 86 HIS A N 1
ATOM 677 C CA . HIS A 1 86 ? 7.742 -9.810 -5.860 1.00 81.94 86 HIS A CA 1
ATOM 678 C C . HIS A 1 86 ? 7.159 -10.292 -4.521 1.00 81.94 86 HIS A C 1
ATOM 680 O O . HIS A 1 86 ? 6.176 -9.729 -4.038 1.00 81.94 86 HIS A O 1
ATOM 686 N N . ALA A 1 87 ? 7.742 -11.313 -3.884 1.00 83.94 87 ALA A N 1
ATOM 687 C CA . ALA A 1 87 ? 7.256 -11.849 -2.609 1.00 83.94 87 ALA A CA 1
ATOM 688 C C . ALA A 1 87 ? 7.505 -10.916 -1.407 1.00 83.94 87 ALA A C 1
ATOM 690 O O . ALA A 1 87 ? 6.670 -10.858 -0.499 1.00 83.94 87 ALA A O 1
ATOM 691 N N . ALA A 1 88 ? 8.610 -10.166 -1.403 1.00 84.19 88 ALA A N 1
ATOM 692 C CA . ALA A 1 88 ? 9.043 -9.345 -0.273 1.00 84.19 88 ALA A CA 1
ATOM 693 C C . ALA A 1 88 ? 7.973 -8.346 0.228 1.00 84.19 88 ALA A C 1
ATOM 695 O O . ALA A 1 88 ? 7.634 -8.415 1.412 1.00 84.19 88 ALA A O 1
ATOM 696 N N . PRO A 1 89 ? 7.310 -7.534 -0.625 1.00 85.62 89 PRO A N 1
ATOM 697 C CA . PRO A 1 89 ? 6.236 -6.643 -0.180 1.00 85.62 89 PRO A CA 1
ATOM 698 C C . PRO A 1 89 ? 5.065 -7.351 0.508 1.00 85.62 89 PRO A C 1
ATOM 700 O O . PRO A 1 89 ? 4.420 -6.795 1.397 1.00 85.62 89 PRO A O 1
ATOM 703 N N . THR A 1 90 ? 4.766 -8.593 0.109 1.00 87.56 90 THR A N 1
ATOM 704 C CA . THR A 1 90 ? 3.713 -9.377 0.768 1.00 87.56 90 THR A CA 1
ATOM 705 C C . THR A 1 90 ? 4.135 -9.766 2.180 1.00 87.56 90 THR A C 1
ATOM 707 O O . THR A 1 90 ? 3.314 -9.696 3.093 1.00 87.56 90 THR A O 1
ATOM 710 N N . ASN A 1 91 ? 5.402 -10.134 2.377 1.00 88.81 91 ASN A N 1
ATOM 711 C CA . ASN A 1 91 ? 5.937 -10.466 3.695 1.00 88.81 91 ASN A CA 1
ATOM 712 C C . ASN A 1 91 ? 5.936 -9.243 4.621 1.00 88.81 91 ASN A C 1
ATOM 714 O O . ASN A 1 91 ? 5.483 -9.352 5.762 1.00 88.81 91 ASN A O 1
ATOM 718 N N . ASP A 1 92 ? 6.318 -8.070 4.110 1.00 87.19 92 ASP A N 1
ATOM 719 C CA . ASP A 1 92 ? 6.236 -6.806 4.851 1.00 87.19 92 ASP A CA 1
ATOM 720 C C . ASP A 1 92 ? 4.794 -6.503 5.281 1.00 87.19 92 ASP A C 1
ATOM 722 O O . ASP A 1 92 ? 4.529 -6.175 6.442 1.00 87.19 92 ASP A O 1
ATOM 726 N N . LEU A 1 93 ? 3.826 -6.695 4.374 1.00 88.69 93 LEU A N 1
ATOM 727 C CA . LEU A 1 93 ? 2.406 -6.545 4.686 1.00 88.69 93 LEU A CA 1
ATOM 728 C C . LEU A 1 93 ? 1.947 -7.527 5.777 1.00 88.69 93 LEU A C 1
ATOM 730 O O . LEU A 1 93 ? 1.186 -7.131 6.662 1.00 88.69 93 LEU A O 1
ATOM 734 N N . GLN A 1 94 ? 2.401 -8.787 5.758 1.00 89.50 94 GLN A N 1
ATOM 735 C CA . GLN A 1 94 ? 2.091 -9.735 6.837 1.00 89.50 94 GLN A CA 1
ATOM 736 C C . GLN A 1 94 ? 2.678 -9.281 8.176 1.00 89.50 94 GLN A C 1
ATOM 738 O O . GLN A 1 94 ? 1.987 -9.366 9.192 1.00 89.50 94 GLN A O 1
ATOM 743 N N . GLY A 1 95 ? 3.895 -8.732 8.183 1.00 88.25 95 GLY A N 1
ATOM 744 C CA . GLY A 1 95 ? 4.496 -8.129 9.373 1.00 88.25 95 GLY A CA 1
ATOM 745 C C . GLY A 1 95 ? 3.640 -6.991 9.936 1.00 88.25 95 GLY A C 1
ATOM 746 O O . GLY A 1 95 ? 3.278 -7.005 11.113 1.00 88.25 95 GLY A O 1
ATOM 747 N N . VAL A 1 96 ? 3.211 -6.054 9.084 1.00 88.25 96 VAL A N 1
ATOM 748 C CA . VAL A 1 96 ? 2.313 -4.952 9.478 1.00 88.25 96 VAL A CA 1
ATOM 749 C C . VAL A 1 96 ? 0.986 -5.479 10.037 1.00 88.25 96 VAL A C 1
ATOM 751 O O . VAL A 1 96 ? 0.488 -4.965 11.041 1.00 88.25 96 VAL A O 1
ATOM 754 N N . ARG A 1 97 ? 0.403 -6.520 9.430 1.00 88.62 97 ARG A N 1
ATOM 755 C CA . ARG A 1 97 ? -0.833 -7.155 9.922 1.00 88.62 97 ARG A CA 1
ATOM 756 C C . ARG A 1 97 ? -0.643 -7.817 11.284 1.00 88.62 97 ARG A C 1
ATOM 758 O O . ARG A 1 97 ? -1.500 -7.646 12.151 1.00 88.62 97 ARG A O 1
ATOM 765 N N . ALA A 1 98 ? 0.462 -8.532 11.485 1.00 88.81 98 ALA A N 1
ATOM 766 C CA . ALA A 1 98 ? 0.778 -9.165 12.760 1.00 88.81 98 ALA A CA 1
ATOM 767 C C . ALA A 1 98 ? 0.880 -8.115 13.874 1.00 88.81 98 ALA A C 1
ATOM 769 O O . ALA A 1 98 ? 0.201 -8.234 14.891 1.00 88.81 98 ALA A O 1
ATOM 770 N N . ILE A 1 99 ? 1.618 -7.026 13.633 1.00 86.56 99 ILE A N 1
ATOM 771 C CA . ILE A 1 99 ? 1.752 -5.913 14.584 1.00 86.56 99 ILE A CA 1
ATOM 772 C C . ILE A 1 99 ? 0.392 -5.268 14.885 1.00 86.56 99 ILE A C 1
ATOM 774 O O . ILE A 1 99 ? 0.066 -5.001 16.041 1.00 86.56 99 ILE A O 1
ATOM 778 N N . ASN A 1 100 ? -0.438 -5.053 13.861 1.00 86.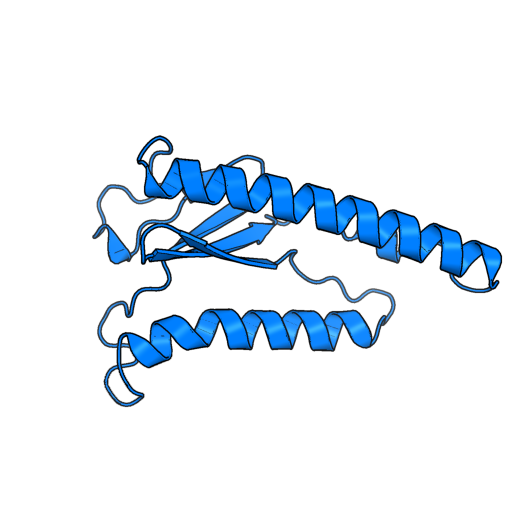06 100 ASN A N 1
ATOM 779 C CA . ASN A 1 100 ? -1.779 -4.495 14.039 1.00 86.06 100 ASN A CA 1
ATOM 780 C C . ASN A 1 100 ? -2.712 -5.392 14.863 1.00 86.06 100 ASN A C 1
ATOM 782 O O . ASN A 1 100 ? -3.577 -4.868 15.560 1.00 86.06 100 ASN A O 1
ATOM 786 N N . THR A 1 101 ? -2.526 -6.712 14.816 1.00 85.88 101 THR A N 1
ATOM 787 C CA . THR A 1 101 ? -3.366 -7.686 15.535 1.00 85.88 101 THR A CA 1
ATOM 788 C C . THR A 1 101 ? -3.081 -7.701 17.039 1.00 85.88 101 THR A C 1
ATOM 790 O O . THR A 1 101 ? -3.969 -8.019 17.823 1.00 85.88 101 THR A O 1
ATOM 793 N N . ILE A 1 102 ? -1.870 -7.311 17.454 1.00 87.19 102 ILE A N 1
ATOM 794 C CA . ILE A 1 102 ? -1.497 -7.198 18.874 1.00 87.19 102 ILE A CA 1
ATOM 795 C C . ILE A 1 102 ? -2.302 -6.081 19.568 1.00 87.19 102 ILE A C 1
ATOM 797 O O . ILE A 1 102 ? -2.529 -6.152 20.772 1.00 87.19 102 ILE A O 1
ATOM 801 N N . ASP A 1 103 ? -2.755 -5.069 18.816 1.00 82.06 103 ASP A N 1
ATOM 802 C CA . ASP A 1 103 ? -3.552 -3.932 19.307 1.00 82.06 103 ASP A CA 1
ATOM 803 C C . ASP A 1 103 ? -2.967 -3.246 20.562 1.00 82.06 103 ASP A C 1
ATOM 805 O O . ASP A 1 103 ? -3.685 -2.874 21.497 1.00 82.06 103 ASP A O 1
ATOM 809 N N . LEU A 1 104 ? -1.636 -3.098 20.572 1.00 85.12 104 LEU A N 1
ATOM 810 C CA . LEU A 1 104 ? -0.891 -2.444 21.644 1.00 85.12 104 LEU A CA 1
ATOM 811 C C . LEU A 1 104 ? -1.068 -0.922 21.585 1.00 85.12 104 LEU A C 1
ATOM 813 O O . LEU A 1 104 ? -0.870 -0.300 20.537 1.00 85.12 104 LEU A O 1
ATOM 817 N N . ASP A 1 105 ? -1.393 -0.317 22.725 1.00 82.44 105 ASP A N 1
ATOM 818 C CA . ASP A 1 105 ? -1.563 1.132 22.830 1.00 82.44 105 ASP A CA 1
ATOM 819 C C . ASP A 1 105 ? -0.230 1.862 22.581 1.00 82.44 105 ASP A C 1
ATOM 821 O O . ASP A 1 105 ? 0.835 1.427 23.017 1.00 82.44 105 ASP A O 1
ATOM 825 N N . GLY A 1 106 ? -0.282 2.973 21.841 1.00 80.94 106 GLY A N 1
ATOM 826 C CA . GLY A 1 106 ? 0.903 3.743 21.441 1.00 80.94 106 GLY A CA 1
ATOM 827 C C . GLY A 1 106 ? 1.687 3.164 20.255 1.00 80.94 106 GLY A C 1
ATOM 828 O O . GLY A 1 106 ? 2.564 3.847 19.726 1.00 80.94 106 GLY A O 1
ATOM 829 N N . LEU A 1 107 ? 1.359 1.954 19.783 1.00 83.25 107 LEU A N 1
ATOM 830 C CA . LEU A 1 107 ? 2.007 1.347 18.621 1.00 83.25 107 LEU A CA 1
ATOM 831 C C . LEU A 1 107 ? 1.252 1.662 17.324 1.00 83.25 107 LEU A C 1
ATOM 833 O O . LEU A 1 107 ? 0.200 1.092 17.006 1.00 83.25 107 LEU A O 1
ATOM 837 N N . LEU A 1 108 ? 1.833 2.564 16.539 1.00 80.69 108 LEU A N 1
ATOM 838 C CA . LEU A 1 108 ? 1.292 2.995 15.256 1.00 80.69 108 LEU A CA 1
ATOM 839 C C . LEU A 1 108 ? 2.063 2.342 14.108 1.00 80.69 108 LEU A C 1
ATOM 841 O O . LEU A 1 108 ? 3.290 2.299 14.115 1.00 80.69 108 LEU A O 1
ATOM 845 N N . THR A 1 109 ? 1.338 1.860 13.101 1.00 85.25 109 THR A N 1
ATOM 846 C CA . THR A 1 109 ? 1.932 1.327 11.867 1.00 85.25 109 THR A CA 1
ATOM 847 C C . THR A 1 109 ? 1.627 2.243 10.690 1.00 85.25 109 THR A C 1
ATOM 849 O O . THR A 1 109 ? 0.648 2.993 10.697 1.00 85.25 109 THR A O 1
ATOM 852 N N . LEU A 1 110 ? 2.403 2.137 9.618 1.00 86.44 110 LEU A N 1
ATOM 853 C CA . LEU A 1 110 ? 2.002 2.731 8.345 1.00 86.44 110 LEU A CA 1
ATOM 854 C C . LEU A 1 110 ? 0.809 1.957 7.776 1.00 86.44 110 LEU A C 1
ATOM 856 O O . LEU A 1 110 ? 0.738 0.730 7.897 1.00 86.44 110 LEU A O 1
ATOM 860 N N . GLY A 1 111 ? -0.138 2.661 7.156 1.00 89.38 111 GLY A N 1
ATOM 861 C CA . GLY A 1 111 ? -1.100 1.992 6.286 1.00 89.38 111 GLY A CA 1
ATOM 862 C C . GLY A 1 111 ? -0.344 1.446 5.088 1.00 89.38 111 GLY A C 1
ATOM 863 O O . GLY A 1 111 ? 0.358 2.217 4.450 1.00 89.38 111 GLY A O 1
ATOM 864 N N . THR A 1 112 ? -0.455 0.148 4.815 1.00 92.69 112 THR A N 1
ATOM 865 C CA . THR A 1 112 ? 0.267 -0.524 3.724 1.00 92.69 112 THR A CA 1
ATOM 866 C C . THR A 1 112 ? -0.725 -1.321 2.885 1.00 92.69 112 THR A C 1
ATOM 868 O O . THR A 1 112 ? -1.542 -2.058 3.439 1.00 92.69 112 THR A O 1
ATOM 871 N N . VAL A 1 113 ? -0.663 -1.175 1.563 1.00 93.94 113 VAL A N 1
ATOM 872 C CA . VAL A 1 113 ? -1.430 -1.957 0.584 1.00 93.94 113 VAL A CA 1
ATOM 873 C C . VAL A 1 113 ? -0.470 -2.436 -0.493 1.00 93.94 113 VAL A C 1
ATOM 875 O O . VAL A 1 113 ? 0.370 -1.671 -0.955 1.00 93.94 113 VAL A O 1
ATOM 878 N N . VAL A 1 114 ? -0.612 -3.690 -0.906 1.00 94.31 114 VAL A N 1
ATOM 879 C CA . VAL A 1 114 ? 0.077 -4.241 -2.075 1.00 94.31 114 VAL A CA 1
ATOM 880 C C . VAL A 1 114 ? -0.978 -4.484 -3.145 1.00 94.31 114 VAL A C 1
ATOM 882 O O . VAL A 1 114 ? -2.012 -5.091 -2.860 1.00 94.31 114 VAL A O 1
ATOM 885 N N . VAL A 1 115 ? -0.744 -3.973 -4.350 1.00 94.50 115 VAL A N 1
ATOM 886 C CA . VAL A 1 115 ? -1.657 -4.077 -5.491 1.00 94.50 115 VAL A CA 1
ATOM 887 C C . VAL A 1 115 ? -0.897 -4.649 -6.676 1.00 94.50 115 VAL A C 1
ATOM 889 O O . VAL A 1 115 ? 0.138 -4.109 -7.052 1.00 94.50 115 VAL A O 1
ATOM 892 N N . ASP A 1 116 ? -1.445 -5.686 -7.301 1.00 93.31 116 ASP A N 1
ATOM 893 C CA . ASP A 1 116 ? -0.973 -6.162 -8.599 1.00 93.31 116 ASP A CA 1
ATOM 894 C C . ASP A 1 116 ? -1.871 -5.593 -9.696 1.00 93.31 116 ASP A C 1
ATOM 896 O O . ASP A 1 116 ? -3.087 -5.799 -9.691 1.00 93.31 116 ASP A O 1
ATOM 900 N N . TYR A 1 117 ? -1.284 -4.866 -10.642 1.00 94.00 117 TYR A N 1
ATOM 901 C CA . TYR A 1 117 ? -2.004 -4.274 -11.764 1.00 94.00 117 TYR A CA 1
ATOM 902 C C . TYR A 1 117 ? -1.160 -4.343 -13.038 1.00 94.00 117 TYR A C 1
ATOM 904 O O . TYR A 1 117 ? 0.000 -3.941 -13.057 1.00 94.00 117 TYR A O 1
ATOM 912 N N . ARG A 1 118 ? -1.743 -4.897 -14.111 1.00 91.94 118 ARG A N 1
ATOM 913 C CA . ARG A 1 118 ? -1.094 -5.096 -15.427 1.00 91.94 118 ARG A CA 1
ATOM 914 C C . ARG A 1 118 ? 0.266 -5.814 -15.356 1.00 91.94 118 ARG A C 1
ATOM 916 O O . ARG A 1 118 ? 1.171 -5.510 -16.123 1.00 91.94 118 ARG A O 1
ATOM 923 N N . GLY A 1 119 ? 0.399 -6.777 -14.442 1.00 87.25 119 GLY A N 1
ATOM 924 C CA . GLY A 1 119 ? 1.635 -7.544 -14.248 1.00 87.25 119 GLY A CA 1
ATOM 925 C C . GLY A 1 119 ? 2.711 -6.821 -13.435 1.00 87.25 119 GLY A C 1
ATOM 926 O O . GLY A 1 119 ? 3.790 -7.373 -13.254 1.00 87.25 119 GLY A O 1
ATOM 927 N N . MET A 1 120 ? 2.427 -5.620 -12.922 1.00 87.50 120 MET A N 1
ATOM 928 C CA . MET A 1 120 ? 3.316 -4.904 -12.013 1.00 87.50 120 MET A CA 1
ATOM 929 C C . MET A 1 120 ? 2.766 -4.944 -10.594 1.00 87.50 120 MET A C 1
ATOM 931 O O . MET A 1 120 ? 1.589 -4.657 -10.362 1.00 87.50 120 MET A O 1
ATOM 935 N N . ARG A 1 121 ? 3.643 -5.264 -9.6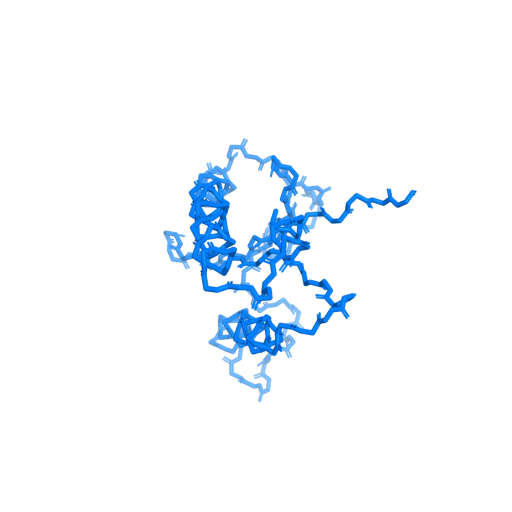44 1.00 91.38 121 ARG A N 1
ATOM 936 C CA . ARG A 1 121 ? 3.360 -5.160 -8.217 1.00 91.38 121 ARG A CA 1
ATOM 937 C C . ARG A 1 121 ? 3.689 -3.754 -7.739 1.00 91.38 121 ARG A C 1
ATOM 939 O O . ARG A 1 121 ? 4.785 -3.259 -7.988 1.00 91.38 121 ARG A O 1
ATOM 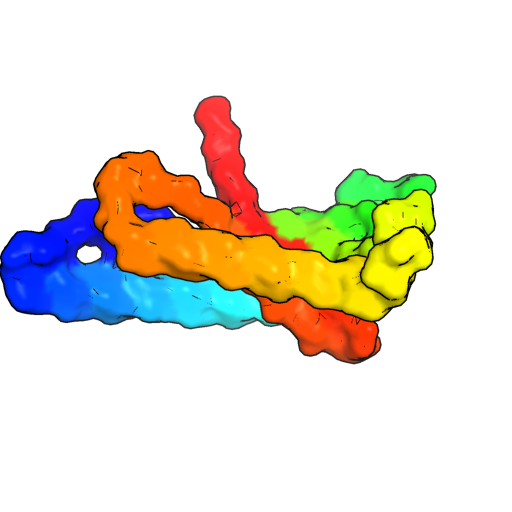946 N N . VAL A 1 122 ? 2.754 -3.126 -7.040 1.00 93.38 122 VAL A N 1
ATOM 947 C CA . VAL A 1 122 ? 2.897 -1.779 -6.485 1.00 93.38 122 VAL A CA 1
ATOM 948 C C . VAL A 1 122 ? 2.605 -1.818 -4.995 1.00 93.38 122 VAL A C 1
ATOM 950 O O . VAL A 1 122 ? 1.561 -2.311 -4.565 1.00 93.38 122 VAL A O 1
ATOM 953 N N . THR A 1 123 ? 3.513 -1.260 -4.207 1.00 94.75 123 THR A N 1
ATOM 954 C CA . THR A 1 123 ? 3.313 -1.056 -2.773 1.00 94.75 123 THR A CA 1
ATOM 955 C C . THR A 1 123 ? 2.884 0.384 -2.546 1.00 94.75 123 THR A C 1
ATOM 957 O O . THR A 1 123 ? 3.556 1.303 -3.001 1.00 94.75 123 THR A O 1
ATOM 960 N N . ALA A 1 124 ? 1.776 0.583 -1.837 1.00 94.88 124 ALA A N 1
ATOM 961 C CA . ALA A 1 124 ? 1.267 1.885 -1.434 1.00 94.88 124 ALA A CA 1
ATOM 962 C C . ALA A 1 124 ? 1.318 2.014 0.090 1.00 94.88 124 ALA A C 1
ATOM 964 O O . ALA A 1 124 ? 0.782 1.166 0.810 1.00 94.88 124 ALA A O 1
ATOM 965 N N . GLN A 1 125 ? 1.937 3.080 0.589 1.00 93.19 125 GLN A N 1
ATOM 966 C CA . GLN A 1 125 ? 2.079 3.348 2.016 1.00 93.19 125 GLN A CA 1
ATOM 967 C C . GLN A 1 125 ? 1.594 4.747 2.381 1.00 93.19 125 GLN A C 1
ATOM 969 O O . GLN A 1 125 ? 1.794 5.699 1.636 1.00 93.19 125 GLN A O 1
ATOM 974 N N . THR A 1 126 ? 0.961 4.907 3.543 1.00 91.06 126 THR A N 1
ATOM 975 C CA . THR A 1 126 ? 0.636 6.248 4.052 1.00 91.06 126 THR A CA 1
ATOM 976 C C . THR A 1 126 ? 1.903 7.021 4.377 1.00 91.06 126 THR A C 1
ATOM 978 O O . THR A 1 126 ? 2.780 6.489 5.058 1.00 91.06 126 THR A O 1
ATOM 981 N N . ILE A 1 127 ? 1.944 8.300 4.018 1.00 85.19 127 ILE A N 1
ATOM 982 C CA . ILE A 1 127 ? 2.978 9.211 4.505 1.00 85.19 127 ILE A CA 1
ATOM 983 C C . ILE A 1 127 ? 2.621 9.614 5.940 1.00 85.19 127 ILE A C 1
ATOM 985 O O . ILE A 1 127 ? 1.495 10.037 6.212 1.00 85.19 127 ILE A O 1
ATOM 989 N N . VAL A 1 128 ? 3.566 9.470 6.872 1.00 66.75 128 VAL A N 1
ATOM 990 C CA . VAL A 1 128 ? 3.414 10.049 8.213 1.00 66.75 128 VAL A CA 1
ATOM 991 C C . VAL A 1 128 ? 3.606 11.555 8.067 1.00 66.75 128 VAL A C 1
ATOM 993 O O . VAL A 1 128 ? 4.639 11.952 7.525 1.00 66.75 128 VAL A O 1
ATOM 996 N N . PRO A 1 129 ? 2.660 12.399 8.518 1.00 54.12 129 PRO A N 1
ATOM 997 C CA . PRO A 1 129 ? 2.921 13.825 8.580 1.00 54.12 129 PRO A CA 1
ATOM 998 C C . PRO A 1 129 ? 4.174 14.028 9.433 1.00 54.12 129 PRO A C 1
ATOM 1000 O O . PRO A 1 129 ? 4.209 13.621 10.597 1.00 54.12 129 PRO A O 1
ATOM 1003 N N . GLY A 1 130 ? 5.224 14.577 8.818 1.00 44.50 130 GLY A N 1
ATOM 1004 C CA . GLY A 1 130 ? 6.404 15.022 9.544 1.00 44.50 130 GLY A CA 1
ATOM 1005 C C . GLY A 1 130 ? 5.957 15.964 10.657 1.00 44.50 130 GLY A C 1
ATOM 1006 O O . GLY A 1 130 ? 5.031 16.751 10.454 1.00 44.50 130 GLY A O 1
ATOM 1007 N N . LYS A 1 131 ? 6.547 15.801 11.841 1.00 33.88 131 LYS A N 1
ATOM 1008 C CA . LYS A 1 131 ? 6.327 16.719 12.960 1.00 33.88 131 LYS A CA 1
ATOM 1009 C C . LYS A 1 131 ? 6.657 18.154 12.568 1.00 33.88 131 LYS A C 1
ATOM 1011 O O . LYS A 1 131 ? 7.639 18.328 11.813 1.00 33.88 131 LYS A O 1
#

Foldseek 3Di:
DVVLLVFDDPDPVSVVVSVVVVVVVLVVVQVVVVVVVVCVVVVVFDFPCNVDDPQATWGDDPQKIKHWQAQDPCPCVVPPHRVVSLCVLVVVVVVQVVQVVVSDPPDDDWSWDWDQDPNIIMIITGHDPDD

pLDDT: mean 85.99, std 10.48, range [33.88, 96.56]

Sequence (131 aa):
LQITKELPKKSLPERLIRERAMFKVHSDFVSAAIRGCQAVVDGNIMAINPGEESKVHMYIWNNMFFSLGFDVKEHYKDFGGDAAAHAAPTNDLQGVRAINTIDLDGLLTLGTVVVDYRGMRVTAQTIVPGK